Protein AF-A0A7X7FQM5-F1 (afdb_monomer_lite)

Foldseek 3Di:
DDPVVCVVVDPPQDDPPDDDPVPPVVNVVCQVPDPDPPSVVVLCCLQPVQLQVQLQVQLVVQLVPDADPDPVSSVVSSVVRSVVSNVVSNVRSVVVVVVVVVVVVVVVVVD

Secondary structure (DSSP, 8-state):
--HHHHHHS-SS---SSPPPTTS-HHHHHHHHSSTTTHHHHHHHIIIIIHHHHHHHHHHHHHHHHH--SSHHHHHHHHHHHHHHHHHHHHHHHHHHHHHHHHHHHHHHS--

Structure (mmCIF, N/CA/C/O backbone):
data_AF-A0A7X7FQM5-F1
#
_entry.id   AF-A0A7X7FQM5-F1
#
loop_
_atom_site.group_PDB
_atom_site.id
_atom_site.type_symbol
_atom_site.label_atom_id
_atom_site.label_alt_id
_atom_site.label_comp_id
_atom_site.label_asym_id
_atom_site.label_entity_id
_atom_site.label_seq_id
_atom_site.pdbx_PDB_ins_code
_atom_site.Cartn_x
_atom_site.Cartn_y
_atom_site.Cartn_z
_atom_site.occupancy
_atom_site.B_iso_or_equiv
_atom_site.auth_seq_id
_atom_site.auth_comp_id
_atom_site.auth_asym_id
_atom_site.auth_atom_id
_atom_site.pdbx_PDB_model_num
ATOM 1 N N . MET A 1 1 ? -37.364 8.551 -8.524 1.00 50.97 1 MET A N 1
ATOM 2 C CA . MET A 1 1 ? -36.289 8.984 -7.602 1.00 50.97 1 MET A CA 1
ATOM 3 C C . MET A 1 1 ? -35.026 8.235 -7.990 1.00 50.97 1 MET A C 1
ATOM 5 O O . MET A 1 1 ? -35.057 7.009 -8.018 1.00 50.97 1 MET A O 1
ATOM 9 N N . ASN A 1 2 ? -33.989 8.963 -8.409 1.00 53.38 2 ASN A N 1
ATOM 10 C CA . ASN A 1 2 ? -32.813 8.408 -9.082 1.00 53.38 2 ASN A CA 1
ATOM 11 C C . ASN A 1 2 ? -31.829 7.791 -8.078 1.00 53.38 2 ASN A C 1
ATOM 13 O O . ASN A 1 2 ? -31.585 8.338 -7.007 1.00 53.38 2 ASN A O 1
ATOM 17 N N . TRP A 1 3 ? -31.245 6.649 -8.442 1.00 58.41 3 TRP A N 1
ATOM 18 C CA . TRP A 1 3 ? -30.312 5.859 -7.624 1.00 58.41 3 TRP A CA 1
ATOM 19 C C . TRP A 1 3 ? -29.126 6.670 -7.062 1.00 58.41 3 TRP A C 1
ATOM 21 O O . TRP A 1 3 ? -28.671 6.407 -5.951 1.00 58.41 3 TRP A O 1
ATOM 31 N N . LEU A 1 4 ? -28.698 7.712 -7.780 1.00 59.00 4 LEU A N 1
ATOM 32 C CA . LEU A 1 4 ? -27.628 8.628 -7.372 1.00 59.00 4 LEU A CA 1
ATOM 33 C C . LEU A 1 4 ? -27.931 9.420 -6.090 1.00 59.00 4 LEU A C 1
ATOM 35 O O . LEU A 1 4 ? -27.021 9.651 -5.298 1.00 59.00 4 LEU A O 1
ATOM 39 N N . GLU A 1 5 ? -29.188 9.785 -5.833 1.00 56.94 5 GLU A N 1
ATOM 40 C CA . GLU A 1 5 ? -29.542 10.548 -4.626 1.00 56.94 5 GLU A CA 1
ATOM 41 C C . GLU A 1 5 ? -29.430 9.684 -3.363 1.00 56.94 5 GLU A C 1
ATOM 43 O O . GLU A 1 5 ? -28.941 10.151 -2.337 1.00 56.94 5 GLU A O 1
ATOM 48 N N . ARG A 1 6 ? -29.774 8.390 -3.454 1.00 55.50 6 ARG A N 1
ATOM 49 C CA . ARG A 1 6 ? -29.657 7.433 -2.337 1.00 55.50 6 ARG A CA 1
ATOM 50 C C . ARG A 1 6 ? -28.216 7.194 -1.895 1.00 55.50 6 ARG A C 1
ATOM 52 O O . ARG A 1 6 ? -27.989 6.878 -0.731 1.00 55.50 6 ARG A O 1
ATOM 59 N N . PHE A 1 7 ? -27.254 7.328 -2.805 1.00 57.53 7 PHE A N 1
ATOM 60 C CA . PHE A 1 7 ? -25.840 7.175 -2.469 1.00 57.53 7 PHE A CA 1
ATOM 61 C C . PHE A 1 7 ? -25.322 8.377 -1.665 1.00 57.53 7 PHE A C 1
ATOM 63 O O . PHE A 1 7 ? -24.513 8.212 -0.757 1.00 57.53 7 PHE A O 1
ATOM 70 N N . TRP A 1 8 ? -25.829 9.577 -1.964 1.00 53.94 8 TRP A N 1
ATOM 71 C CA . TRP A 1 8 ? -25.415 10.823 -1.316 1.00 53.94 8 TRP A CA 1
ATOM 72 C C . TRP A 1 8 ? -26.132 11.104 0.009 1.00 53.94 8 TRP A C 1
ATOM 74 O O . TRP A 1 8 ? -25.519 11.641 0.926 1.00 53.94 8 TRP A O 1
ATOM 84 N N . THR A 1 9 ? -27.404 10.723 0.156 1.00 55.62 9 THR A N 1
ATOM 85 C CA . THR A 1 9 ? -28.186 11.014 1.375 1.00 55.62 9 THR A CA 1
ATOM 86 C C . THR A 1 9 ? -28.104 9.927 2.453 1.00 55.62 9 THR A C 1
ATOM 88 O O . THR A 1 9 ? -28.811 10.003 3.457 1.00 55.62 9 THR A O 1
ATOM 91 N N . GLY A 1 10 ? -27.286 8.887 2.263 1.00 56.44 10 GLY A N 1
ATOM 92 C CA . GLY A 1 10 ? -27.317 7.699 3.120 1.00 56.44 10 GLY A CA 1
ATOM 93 C C . GLY A 1 10 ? -28.635 6.922 2.983 1.00 56.44 10 GLY A C 1
ATOM 94 O O . GLY A 1 10 ? -29.465 7.257 2.141 1.00 56.44 10 GLY A O 1
ATOM 95 N N . CYS A 1 11 ? -28.812 5.880 3.810 1.00 60.09 11 CYS A N 1
ATOM 96 C CA . CYS A 1 11 ? -29.813 4.789 3.750 1.00 60.09 11 CYS A CA 1
ATOM 97 C C . CYS A 1 11 ? -31.308 5.162 3.553 1.00 60.09 11 CYS A C 1
ATOM 99 O O . CYS A 1 11 ? -32.168 4.292 3.619 1.00 60.09 11 CYS A O 1
ATOM 101 N N . GLY A 1 12 ? -31.664 6.430 3.336 1.00 55.81 12 GLY A N 1
ATOM 102 C CA . GLY A 1 12 ? -33.016 6.892 3.010 1.00 55.81 12 GLY A CA 1
ATOM 103 C C . GLY A 1 12 ? -33.991 6.868 4.187 1.00 55.81 12 GLY A C 1
ATOM 104 O O . GLY A 1 12 ? -35.128 7.305 4.037 1.00 55.81 12 GLY A O 1
ATOM 105 N N . HIS A 1 13 ? -33.546 6.386 5.348 1.00 60.25 13 HIS A N 1
ATOM 106 C CA . HIS A 1 13 ? -34.366 6.214 6.544 1.00 60.25 13 HIS A CA 1
ATOM 107 C C . HIS A 1 13 ? -34.308 7.397 7.514 1.00 60.25 13 HIS A C 1
ATOM 109 O O . HIS A 1 13 ? -35.239 7.586 8.290 1.00 60.25 13 HIS A O 1
ATOM 115 N N . CYS A 1 14 ? -33.272 8.232 7.438 1.00 60.56 14 CYS A N 1
ATOM 116 C CA . CYS A 1 14 ? -33.144 9.415 8.282 1.00 60.56 14 CYS A CA 1
ATOM 117 C C . CYS A 1 14 ? -33.558 10.658 7.498 1.00 60.56 14 CYS A C 1
ATOM 119 O O . CYS A 1 14 ? -32.764 11.233 6.755 1.00 60.56 14 CYS A O 1
ATOM 121 N N . LYS A 1 15 ? -34.805 11.091 7.676 1.00 51.81 15 LYS A N 1
ATOM 122 C CA . LYS A 1 15 ? -35.209 12.468 7.382 1.00 51.81 15 LYS A CA 1
ATOM 123 C C . LYS A 1 15 ? -35.224 13.237 8.702 1.00 51.81 15 LYS A C 1
ATOM 125 O O . LYS A 1 15 ? -35.791 12.755 9.674 1.00 51.81 15 LYS A O 1
ATOM 130 N N . ASN A 1 16 ? -34.625 14.427 8.720 1.00 51.53 16 ASN A N 1
ATOM 131 C CA . ASN A 1 16 ? -34.693 15.399 9.824 1.00 51.53 16 ASN A CA 1
ATOM 132 C C . ASN A 1 16 ? -33.889 15.074 11.099 1.00 51.53 16 ASN A C 1
ATOM 134 O O . ASN A 1 16 ? -34.339 15.368 12.201 1.00 51.53 16 ASN A O 1
ATOM 138 N N . GLY A 1 17 ? -32.679 14.522 10.962 1.00 53.38 17 GLY A N 1
ATOM 139 C CA . GLY A 1 17 ? -31.700 14.521 12.061 1.00 53.38 17 GLY A CA 1
ATOM 140 C C . GLY A 1 17 ? -31.989 13.566 13.223 1.00 53.38 17 GLY A C 1
ATOM 141 O O . GLY A 1 17 ? -31.362 13.699 14.268 1.00 53.38 17 GLY A O 1
ATOM 142 N N . GLN A 1 18 ? -32.902 12.608 13.054 1.00 55.97 18 GLN A N 1
ATOM 143 C CA . GLN A 1 18 ? -33.088 11.527 14.023 1.00 55.97 18 GLN A CA 1
ATOM 144 C C . GLN A 1 18 ? -32.077 10.396 13.806 1.00 55.97 18 GLN A C 1
ATOM 146 O O . GLN A 1 18 ? -31.687 10.104 12.669 1.00 55.97 18 GLN A O 1
ATOM 151 N N . GLU A 1 19 ? -31.654 9.781 14.912 1.00 57.81 19 GLU A N 1
ATOM 152 C CA . GLU A 1 19 ? -30.699 8.672 14.943 1.00 57.81 19 GLU A CA 1
ATOM 153 C C . GLU A 1 19 ? -31.172 7.514 14.054 1.00 57.81 19 GLU A C 1
ATOM 155 O O . GLU A 1 19 ? -32.347 7.147 14.039 1.00 57.81 19 GLU A O 1
ATOM 160 N N . CYS A 1 20 ? -30.257 6.964 13.253 1.00 59.97 20 CYS A N 1
ATOM 161 C CA . CYS A 1 20 ? -30.576 5.905 12.302 1.00 59.97 20 CYS A CA 1
ATOM 162 C C . CYS A 1 20 ? -30.811 4.586 13.050 1.00 59.97 20 CYS A C 1
ATOM 164 O O . CYS A 1 20 ? -29.848 4.051 13.594 1.00 59.97 20 CYS A O 1
ATOM 166 N N . PRO A 1 21 ? -32.018 3.989 13.016 1.00 58.88 21 PRO A N 1
ATOM 167 C CA . PRO A 1 21 ? -32.311 2.756 13.757 1.00 58.88 21 PRO A CA 1
ATOM 168 C C . PRO A 1 21 ? -31.557 1.527 13.219 1.00 58.88 21 PRO A C 1
ATOM 170 O O . PRO A 1 21 ? -31.529 0.485 13.864 1.00 58.88 21 PRO A O 1
ATOM 173 N N . LEU A 1 22 ? -30.952 1.639 12.030 1.00 54.78 22 LEU A N 1
ATOM 174 C CA . LEU A 1 22 ? -30.099 0.612 11.421 1.00 54.78 22 LEU A CA 1
ATOM 175 C C . LEU A 1 22 ? -28.621 0.751 11.807 1.00 54.78 22 LEU A C 1
ATOM 177 O O . LEU A 1 22 ? -27.849 -0.183 11.594 1.00 54.78 22 LEU A O 1
ATOM 181 N N . VAL A 1 23 ? -28.212 1.906 12.338 1.00 53.16 23 VAL A N 1
ATOM 182 C CA . VAL A 1 23 ? -26.869 2.084 12.884 1.00 53.16 23 VAL A CA 1
ATOM 183 C C . VAL A 1 23 ? -26.964 1.778 14.366 1.00 53.16 23 VAL A C 1
ATOM 185 O O . VAL A 1 23 ? -27.436 2.588 15.153 1.00 53.16 23 VAL A O 1
ATOM 188 N N . ASP A 1 24 ? -26.532 0.573 14.724 1.00 51.97 24 ASP A N 1
ATOM 189 C CA . ASP A 1 24 ? -26.366 0.132 16.104 1.00 51.97 24 ASP A CA 1
ATOM 190 C C . ASP A 1 24 ? -25.607 1.231 16.869 1.00 51.97 24 ASP A C 1
ATOM 192 O O . ASP A 1 24 ? -24.457 1.521 16.529 1.00 51.97 24 ASP A O 1
ATOM 196 N N . ALA A 1 25 ? -26.244 1.910 17.829 1.00 49.72 25 ALA A N 1
ATOM 197 C CA . ALA A 1 25 ? -25.691 3.097 18.499 1.00 49.72 25 ALA A CA 1
ATOM 198 C C . ALA A 1 25 ? -24.296 2.829 19.108 1.00 49.72 25 ALA A C 1
ATOM 200 O O . ALA A 1 25 ? -23.419 3.691 19.106 1.00 49.72 25 ALA A O 1
ATOM 201 N N . LYS A 1 26 ? -24.019 1.564 19.456 1.00 48.16 26 LYS A N 1
ATOM 202 C CA . LYS A 1 26 ? -22.701 1.083 19.903 1.00 48.16 26 LYS A CA 1
ATOM 203 C C . LYS A 1 26 ? -21.588 1.199 18.858 1.00 48.16 26 LYS A C 1
ATOM 205 O O . LYS A 1 26 ? -20.413 1.258 19.212 1.00 48.16 26 LYS A O 1
ATOM 210 N N . SER A 1 27 ? -21.929 1.205 17.572 1.00 50.38 27 SER A N 1
ATOM 211 C CA . SER A 1 27 ? -20.972 1.437 16.486 1.00 50.38 27 SER A CA 1
ATOM 212 C C . SER A 1 27 ? -20.601 2.915 16.343 1.00 50.38 27 SER A C 1
ATOM 214 O O . SER A 1 27 ? -19.499 3.204 15.886 1.00 50.38 27 SER A O 1
ATOM 216 N N . LEU A 1 28 ? -21.459 3.836 16.799 1.00 47.72 28 LEU A N 1
ATOM 217 C CA . LEU A 1 28 ? -21.192 5.276 16.834 1.00 47.72 28 LEU A CA 1
ATOM 218 C C . LEU A 1 28 ? -20.462 5.709 18.112 1.00 47.72 28 LEU A C 1
ATOM 220 O O . LEU A 1 28 ? -19.581 6.559 18.018 1.00 47.72 28 LEU A O 1
ATOM 224 N N . ASP A 1 29 ? -20.718 5.085 19.265 1.00 44.31 29 ASP A N 1
ATOM 225 C CA . ASP A 1 29 ? -20.028 5.430 20.523 1.00 44.31 29 ASP A CA 1
ATOM 226 C C . ASP A 1 29 ? -18.510 5.179 20.464 1.00 44.31 29 ASP A C 1
ATOM 228 O O . ASP A 1 29 ? -17.716 5.957 20.994 1.00 44.31 29 ASP A O 1
ATOM 232 N N . GLY A 1 30 ? -18.067 4.157 19.720 1.00 44.03 30 GLY A N 1
ATOM 233 C CA . GLY A 1 30 ? -16.641 3.934 19.440 1.00 44.03 30 GLY A CA 1
ATOM 234 C C . GLY A 1 30 ? -16.007 4.967 18.491 1.00 44.03 30 GLY A C 1
ATOM 235 O O . GLY A 1 30 ? -14.783 5.036 18.385 1.00 44.03 30 GLY A O 1
ATOM 236 N N . LEU A 1 31 ? -16.829 5.762 17.799 1.00 46.22 31 LEU A N 1
ATOM 237 C CA . LEU A 1 31 ? -16.442 6.797 16.833 1.00 46.22 31 LEU A CA 1
ATOM 238 C C . LEU A 1 31 ? -16.622 8.225 17.381 1.00 46.22 31 LEU A C 1
ATOM 240 O O . LEU A 1 31 ? -16.001 9.150 16.858 1.00 46.22 31 LEU A O 1
ATOM 244 N N . GLN A 1 32 ? -17.432 8.417 18.427 1.00 42.84 32 GLN A N 1
ATOM 245 C CA . GLN A 1 32 ? -17.779 9.734 18.976 1.00 42.84 32 GLN A CA 1
ATOM 246 C C . GLN A 1 32 ? -16.854 10.218 20.108 1.00 42.84 32 GLN A C 1
ATOM 248 O O . GLN A 1 32 ? -16.856 11.406 20.424 1.00 42.84 32 GLN A O 1
ATOM 253 N N . GLY A 1 33 ? -16.000 9.355 20.670 1.00 42.12 33 GLY A N 1
ATOM 254 C CA . GLY A 1 33 ? -15.133 9.696 21.810 1.00 42.12 33 GLY A CA 1
ATOM 255 C C . GLY A 1 33 ? -13.910 10.583 21.522 1.00 42.12 33 GLY A C 1
ATOM 256 O O . GLY A 1 33 ? -13.188 10.930 22.451 1.00 42.12 33 GLY A O 1
ATOM 257 N N . THR A 1 34 ? -13.629 10.965 20.272 1.00 43.69 34 THR A N 1
ATOM 258 C CA . THR A 1 34 ? -12.491 11.851 19.950 1.00 43.69 34 THR A CA 1
ATOM 259 C C . THR A 1 34 ? -12.884 12.849 18.869 1.00 43.69 34 THR A C 1
ATOM 261 O O . THR A 1 34 ? -13.386 12.476 17.810 1.00 43.69 34 THR A O 1
ATOM 264 N N . GLY A 1 35 ? -12.699 14.139 19.153 1.00 38.22 35 GLY A N 1
ATOM 265 C CA . GLY A 1 35 ? -13.194 15.242 18.334 1.00 38.22 35 GLY A CA 1
ATOM 266 C C . GLY A 1 35 ? -12.929 15.075 16.833 1.00 38.22 35 GLY A C 1
ATOM 267 O O . GLY A 1 35 ? -11.796 14.847 16.422 1.00 38.22 35 GLY A O 1
ATOM 268 N N . ARG A 1 36 ? -14.013 15.167 16.047 1.00 45.12 36 ARG A N 1
ATOM 269 C CA . ARG A 1 36 ? -14.185 15.535 14.617 1.00 45.12 36 ARG A CA 1
ATOM 270 C C . ARG A 1 36 ? -13.091 15.247 13.558 1.00 45.12 36 ARG A C 1
ATOM 272 O O . ARG A 1 36 ? -13.213 15.728 12.439 1.00 45.12 36 ARG A O 1
ATOM 279 N N . GLY A 1 37 ? -12.095 14.410 13.824 1.00 47.22 37 GLY A N 1
ATOM 280 C CA . GLY A 1 37 ? -11.053 14.038 12.859 1.00 47.22 37 GLY A CA 1
ATOM 281 C C . GLY A 1 37 ? -10.211 12.825 13.263 1.00 47.22 37 GLY A C 1
ATOM 282 O O . GLY A 1 37 ? -9.764 12.079 12.394 1.00 47.22 37 GLY A O 1
ATOM 283 N N . GLN A 1 38 ? -10.047 12.553 14.562 1.00 49.75 38 GLN A N 1
ATOM 284 C CA . GLN A 1 38 ? -9.231 11.421 15.030 1.00 49.75 38 GLN A CA 1
ATOM 285 C C . GLN A 1 38 ? -9.905 10.051 14.847 1.00 49.75 38 GLN A C 1
ATOM 287 O O . GLN A 1 38 ? -9.216 9.085 14.514 1.00 49.75 38 GLN A O 1
ATOM 292 N N . GLY A 1 39 ? -11.237 9.966 14.967 1.00 56.31 39 GLY A N 1
ATOM 293 C CA . GLY A 1 39 ? -11.977 8.702 14.829 1.00 56.31 39 GLY A CA 1
ATOM 294 C C . GLY A 1 39 ? -11.900 8.060 13.435 1.00 56.31 39 GLY A C 1
ATOM 295 O O . GLY A 1 39 ? -11.987 6.841 13.309 1.00 56.31 39 GLY A O 1
ATOM 296 N N . LEU A 1 40 ? -11.675 8.863 12.386 1.00 64.62 40 LEU A N 1
ATOM 297 C CA . LEU A 1 40 ? -11.539 8.404 10.994 1.00 64.62 40 LEU A CA 1
ATOM 298 C C . LEU A 1 40 ? -10.085 8.340 10.512 1.00 64.62 40 LEU A C 1
ATOM 300 O O . LEU A 1 40 ? -9.777 7.567 9.605 1.00 64.62 40 LEU A O 1
ATOM 304 N N . ALA A 1 41 ? -9.180 9.109 11.122 1.00 73.62 41 ALA A N 1
ATOM 305 C CA . ALA A 1 41 ? -7.775 9.125 10.731 1.00 73.62 41 ALA A CA 1
ATOM 306 C C . ALA A 1 41 ? -7.127 7.746 10.905 1.00 73.62 41 ALA A C 1
ATOM 308 O O . ALA A 1 41 ? -6.496 7.235 9.984 1.00 73.62 41 ALA A O 1
ATOM 309 N N . LEU A 1 42 ? -7.333 7.105 12.057 1.00 78.50 42 LEU A N 1
ATOM 310 C CA . LEU A 1 42 ? -6.738 5.804 12.352 1.00 78.50 42 LEU A CA 1
ATOM 311 C C . LEU A 1 42 ? -7.192 4.691 11.382 1.00 78.50 42 LEU A C 1
ATOM 313 O O . LEU A 1 42 ? -6.324 4.015 10.824 1.00 78.50 42 LEU A O 1
ATOM 317 N N . PRO A 1 43 ? -8.500 4.491 11.108 1.00 78.94 43 PRO A N 1
ATOM 318 C CA . PRO A 1 43 ? -8.917 3.501 10.118 1.00 78.94 43 PRO A CA 1
ATOM 319 C C . PRO A 1 43 ? -8.455 3.854 8.697 1.00 78.94 43 PRO A C 1
ATOM 321 O O . PRO A 1 43 ? -8.045 2.951 7.970 1.00 78.94 43 PRO A O 1
ATOM 324 N N . ALA A 1 44 ? -8.440 5.134 8.307 1.00 80.56 44 ALA A N 1
ATOM 325 C CA . ALA A 1 44 ? -7.931 5.549 6.997 1.00 80.56 44 ALA A CA 1
ATOM 326 C C . ALA A 1 44 ? -6.428 5.254 6.835 1.00 80.56 44 ALA A C 1
ATOM 328 O O . ALA A 1 44 ? -6.004 4.737 5.800 1.00 80.56 44 ALA A O 1
ATOM 329 N N . ILE A 1 45 ? -5.626 5.505 7.876 1.00 86.00 45 ILE A N 1
ATOM 330 C CA . ILE A 1 45 ? -4.195 5.180 7.886 1.00 86.00 45 ILE A CA 1
ATOM 331 C C . ILE A 1 45 ? -3.996 3.673 7.694 1.00 86.00 45 ILE A C 1
ATOM 333 O O . ILE A 1 45 ? -3.229 3.257 6.827 1.00 86.00 45 ILE A O 1
ATOM 337 N N . VAL A 1 46 ? -4.701 2.848 8.473 1.00 86.19 46 VAL A N 1
ATOM 338 C CA . VAL A 1 46 ? -4.507 1.391 8.443 1.00 86.19 46 VAL A CA 1
ATOM 339 C C . VAL A 1 46 ? -4.987 0.774 7.130 1.00 86.19 46 VAL A C 1
ATOM 341 O O . VAL A 1 46 ? -4.333 -0.129 6.619 1.00 86.19 46 VAL A O 1
ATOM 344 N N . VAL A 1 47 ? -6.111 1.232 6.576 1.00 85.75 47 VAL A N 1
ATOM 345 C CA . VAL A 1 47 ? -6.712 0.614 5.382 1.00 85.75 47 VAL A CA 1
ATOM 346 C C . VAL A 1 47 ? -6.117 1.157 4.082 1.00 85.75 47 VAL A C 1
ATOM 348 O O . VAL A 1 47 ? -6.111 0.439 3.086 1.00 85.75 47 VAL A O 1
ATOM 351 N N . PHE A 1 48 ? -5.606 2.390 4.075 1.00 88.25 48 PHE A N 1
ATOM 352 C CA . PHE A 1 48 ? -5.170 3.053 2.846 1.00 88.25 48 PHE A CA 1
ATOM 353 C C . PHE A 1 48 ? -3.670 3.349 2.829 1.00 88.25 48 PHE A C 1
ATOM 355 O O . PHE A 1 48 ? -2.955 2.888 1.939 1.00 88.25 48 PHE A O 1
ATOM 362 N N . LEU A 1 49 ? -3.167 4.078 3.831 1.00 90.81 49 LEU A N 1
ATOM 363 C CA . LEU A 1 49 ? -1.766 4.510 3.839 1.00 90.81 49 LEU A CA 1
ATOM 364 C C . LEU A 1 49 ? -0.801 3.351 4.081 1.00 90.81 49 LEU A C 1
ATOM 366 O O . LEU A 1 49 ? 0.255 3.305 3.457 1.00 90.81 49 LEU A O 1
ATOM 370 N N . LEU A 1 50 ? -1.160 2.397 4.940 1.00 92.06 50 LEU A N 1
ATOM 371 C CA . LEU A 1 50 ? -0.296 1.259 5.243 1.00 92.06 50 LEU A CA 1
ATOM 372 C C . LEU A 1 50 ? -0.109 0.328 4.024 1.00 92.06 50 LEU A C 1
ATOM 374 O O . LEU A 1 50 ? 1.045 0.038 3.690 1.00 92.06 50 LEU A O 1
ATOM 378 N N . PRO A 1 51 ? -1.165 -0.086 3.290 1.00 92.94 51 PRO A N 1
ATOM 379 C CA . PRO A 1 51 ? -0.996 -0.821 2.035 1.00 92.94 51 PRO A CA 1
ATOM 380 C C . PRO A 1 51 ? -0.245 -0.047 0.950 1.00 92.94 51 PRO A C 1
ATOM 382 O O . PRO A 1 51 ? 0.571 -0.621 0.234 1.00 92.94 51 PRO A O 1
ATOM 385 N N . LEU A 1 52 ? -0.472 1.264 0.845 1.00 93.94 52 LEU A N 1
ATOM 386 C CA . LEU A 1 52 ? 0.229 2.092 -0.134 1.00 93.94 52 LEU A CA 1
ATOM 387 C C . LEU A 1 52 ? 1.730 2.195 0.176 1.00 93.94 52 LEU A C 1
ATOM 389 O O . LEU A 1 52 ? 2.561 1.983 -0.704 1.00 93.94 52 LEU A O 1
ATOM 393 N N . ALA A 1 53 ? 2.088 2.477 1.430 1.00 93.94 53 ALA A N 1
ATOM 394 C CA . ALA A 1 53 ? 3.480 2.599 1.853 1.00 93.94 53 ALA A CA 1
ATOM 395 C C . ALA A 1 53 ? 4.247 1.282 1.666 1.00 93.94 53 ALA A C 1
ATOM 397 O O . ALA A 1 53 ? 5.369 1.281 1.163 1.00 93.94 53 ALA A O 1
ATOM 398 N N . THR A 1 54 ? 3.627 0.154 2.017 1.00 94.75 54 THR A N 1
ATOM 399 C CA . THR A 1 54 ? 4.222 -1.177 1.814 1.00 94.75 54 THR A CA 1
ATOM 400 C C . THR A 1 54 ? 4.419 -1.499 0.333 1.00 94.75 54 THR A C 1
ATOM 402 O O . THR A 1 54 ? 5.494 -1.966 -0.036 1.00 94.75 54 THR A O 1
ATOM 405 N N . ALA A 1 55 ? 3.458 -1.170 -0.536 1.00 93.94 55 ALA A N 1
ATOM 406 C CA . ALA A 1 55 ? 3.611 -1.317 -1.984 1.00 93.94 55 ALA A CA 1
ATOM 407 C C . ALA A 1 55 ? 4.788 -0.494 -2.544 1.00 93.94 55 ALA A C 1
ATOM 409 O O . ALA A 1 55 ? 5.583 -1.016 -3.326 1.00 93.94 55 ALA A O 1
ATOM 410 N N . ILE A 1 56 ? 4.943 0.762 -2.109 1.00 95.06 56 ILE A N 1
ATOM 411 C CA . ILE A 1 56 ? 6.047 1.638 -2.537 1.00 95.06 56 ILE A CA 1
ATOM 412 C C . ILE A 1 56 ? 7.398 1.066 -2.090 1.00 95.06 56 ILE A C 1
ATOM 414 O O . ILE A 1 56 ? 8.313 0.918 -2.901 1.00 95.06 56 ILE A O 1
ATOM 418 N N . VAL A 1 57 ? 7.524 0.706 -0.810 1.00 95.75 57 VAL A N 1
ATOM 419 C CA . VAL A 1 57 ? 8.775 0.171 -0.256 1.00 95.75 57 VAL A CA 1
ATOM 420 C C . VAL A 1 57 ? 9.156 -1.143 -0.940 1.00 95.75 57 VAL A C 1
ATOM 422 O O . VAL A 1 57 ? 10.301 -1.299 -1.365 1.00 95.75 57 VAL A O 1
ATOM 425 N N . CYS A 1 58 ? 8.209 -2.068 -1.113 1.00 93.81 58 CYS A N 1
ATOM 426 C CA . CYS A 1 58 ? 8.476 -3.333 -1.791 1.00 93.81 58 CYS A CA 1
ATOM 427 C C . CYS A 1 58 ? 8.832 -3.137 -3.268 1.00 93.81 58 CYS A C 1
ATOM 429 O O . CYS A 1 58 ? 9.768 -3.779 -3.730 1.00 93.81 58 CYS A O 1
ATOM 431 N N . SER A 1 59 ? 8.169 -2.228 -3.990 1.00 93.75 59 SER A N 1
ATOM 432 C CA . SER A 1 59 ? 8.528 -1.882 -5.375 1.00 93.75 59 SER A CA 1
ATOM 433 C C . SER A 1 59 ? 10.006 -1.498 -5.502 1.00 93.75 59 SER A C 1
ATOM 435 O O . SER A 1 59 ? 10.731 -2.046 -6.335 1.00 93.75 59 SER A O 1
ATOM 437 N N . HIS A 1 60 ? 10.494 -0.631 -4.609 1.00 93.31 60 HIS A N 1
ATOM 438 C CA . HIS A 1 60 ? 11.895 -0.214 -4.606 1.00 93.31 60 HIS A CA 1
ATOM 439 C C . HIS A 1 60 ? 12.862 -1.325 -4.188 1.00 93.31 60 HIS A C 1
ATOM 441 O O . HIS A 1 60 ? 13.911 -1.481 -4.813 1.00 93.31 60 HIS A O 1
ATOM 447 N N . LEU A 1 61 ? 12.536 -2.090 -3.144 1.00 94.19 61 LEU A N 1
ATOM 448 C CA . LEU A 1 61 ? 13.409 -3.158 -2.651 1.00 94.19 61 LEU A CA 1
ATOM 449 C C . LEU A 1 61 ? 13.549 -4.287 -3.671 1.00 94.19 61 LEU A C 1
ATOM 451 O O . LEU A 1 61 ? 14.666 -4.697 -3.973 1.00 94.19 61 LEU A O 1
ATOM 455 N N . VAL A 1 62 ? 12.434 -4.740 -4.246 1.00 92.94 62 VAL A N 1
ATOM 456 C CA . VAL A 1 62 ? 12.410 -5.832 -5.228 1.00 92.94 62 VAL A CA 1
ATOM 457 C C . VAL A 1 62 ? 13.195 -5.436 -6.478 1.00 92.94 62 VAL A C 1
ATOM 459 O O . VAL A 1 62 ? 14.046 -6.194 -6.938 1.00 92.94 62 VAL A O 1
ATOM 462 N N . ALA A 1 63 ? 12.995 -4.213 -6.973 1.00 90.88 63 ALA A N 1
ATOM 463 C CA . ALA A 1 63 ? 13.768 -3.700 -8.096 1.00 90.88 63 ALA A CA 1
ATOM 464 C C . ALA A 1 63 ? 15.262 -3.570 -7.781 1.00 90.88 63 ALA A C 1
ATOM 466 O O . ALA A 1 63 ? 16.090 -3.834 -8.641 1.00 90.88 63 ALA A O 1
ATOM 467 N N . ARG A 1 64 ? 15.636 -3.196 -6.553 1.00 90.75 64 ARG A N 1
ATOM 468 C CA . ARG A 1 64 ? 17.047 -3.060 -6.172 1.00 90.75 64 ARG A CA 1
ATOM 469 C C . ARG A 1 64 ? 17.748 -4.405 -5.962 1.00 90.75 64 ARG A C 1
ATOM 471 O O . ARG A 1 64 ? 18.954 -4.481 -6.161 1.00 90.75 64 ARG A O 1
ATOM 478 N N . MET A 1 65 ? 17.019 -5.429 -5.524 1.00 92.44 65 MET A N 1
ATOM 479 C CA . MET A 1 65 ? 17.584 -6.745 -5.214 1.00 92.44 65 MET A CA 1
ATOM 480 C C . MET A 1 65 ? 17.673 -7.667 -6.430 1.00 92.44 65 MET A C 1
ATOM 482 O O . MET A 1 65 ? 18.603 -8.466 -6.500 1.00 92.44 65 MET A O 1
ATOM 486 N N . TRP A 1 66 ? 16.712 -7.582 -7.355 1.00 89.62 66 TRP A N 1
ATOM 487 C CA . TRP A 1 66 ? 16.563 -8.579 -8.422 1.00 89.62 66 TRP A CA 1
ATOM 488 C C . TRP A 1 66 ? 16.580 -8.019 -9.841 1.00 89.62 66 TRP A C 1
ATOM 490 O O . TRP A 1 66 ? 16.643 -8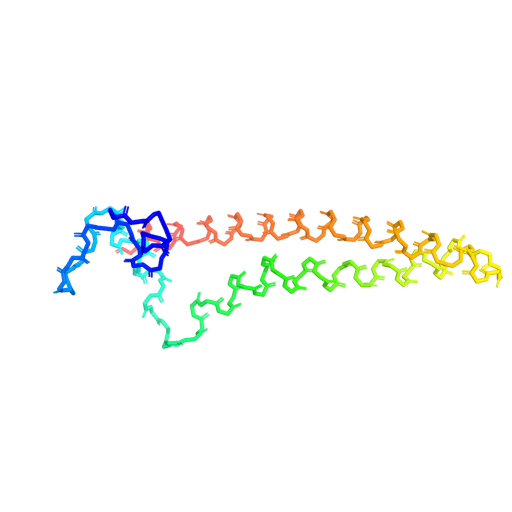.805 -10.787 1.00 89.62 66 TRP A O 1
ATOM 500 N N . ALA A 1 67 ? 16.542 -6.698 -10.032 1.00 88.50 67 ALA A N 1
ATOM 501 C CA . ALA A 1 67 ? 16.664 -6.160 -11.379 1.00 88.50 67 ALA A CA 1
ATOM 502 C C . ALA A 1 67 ? 18.112 -6.194 -11.874 1.00 88.50 67 ALA A C 1
ATOM 504 O O . ALA A 1 67 ? 19.036 -5.850 -11.140 1.00 88.50 67 ALA A O 1
ATOM 505 N N . GLY A 1 68 ? 18.277 -6.540 -13.152 1.00 85.88 68 GLY A N 1
ATOM 506 C CA . GLY A 1 68 ? 19.505 -6.271 -13.891 1.00 85.88 68 GLY A CA 1
ATOM 507 C C . GLY A 1 68 ? 19.724 -4.775 -14.146 1.00 85.88 68 GLY A C 1
ATOM 508 O O . GLY A 1 68 ? 18.936 -3.917 -13.727 1.00 85.88 68 GLY A O 1
ATOM 509 N N . ASP A 1 69 ? 20.802 -4.467 -14.865 1.00 87.06 69 AS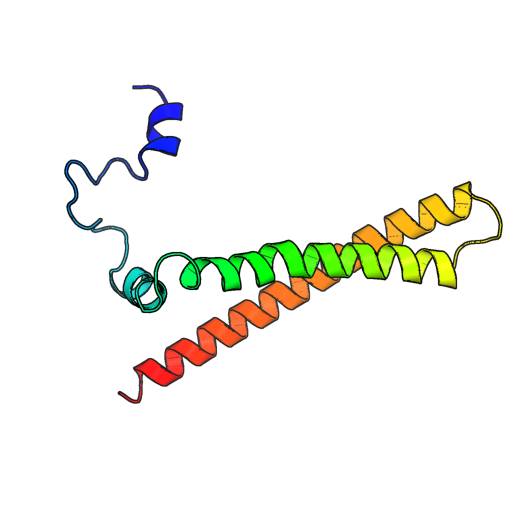P A N 1
ATOM 510 C CA . ASP A 1 69 ? 21.237 -3.088 -15.115 1.00 87.06 69 ASP A CA 1
ATOM 511 C C . ASP A 1 69 ? 20.302 -2.307 -16.053 1.00 87.06 69 ASP A C 1
ATOM 513 O O . ASP A 1 69 ? 20.259 -1.075 -16.007 1.00 87.06 69 ASP A O 1
ATOM 517 N N . ASP A 1 70 ? 19.483 -3.010 -16.836 1.00 90.81 70 ASP A N 1
ATOM 518 C CA . ASP A 1 70 ? 18.571 -2.401 -17.796 1.00 90.81 70 ASP A CA 1
ATOM 519 C C . ASP A 1 70 ? 17.326 -1.778 -17.147 1.00 90.81 70 ASP A C 1
ATOM 521 O O . ASP A 1 70 ? 16.678 -2.341 -16.255 1.00 90.81 70 ASP A O 1
ATOM 525 N N . ALA A 1 71 ? 16.905 -0.630 -17.686 1.00 87.25 71 ALA A N 1
ATOM 526 C CA . ALA A 1 71 ? 15.711 0.085 -17.233 1.00 87.25 71 ALA A CA 1
ATOM 527 C C . ALA A 1 71 ? 14.423 -0.753 -17.363 1.00 87.25 71 ALA A C 1
ATOM 529 O O . ALA A 1 71 ? 13.550 -0.682 -16.496 1.00 87.25 71 ALA A O 1
ATOM 530 N N . ALA A 1 72 ? 14.321 -1.585 -18.406 1.00 89.56 72 ALA A N 1
ATOM 531 C CA . ALA A 1 72 ? 13.177 -2.472 -18.617 1.00 89.56 72 ALA A CA 1
ATOM 532 C C . ALA A 1 72 ? 13.058 -3.533 -17.510 1.00 89.56 72 ALA A C 1
ATOM 534 O O . ALA A 1 72 ? 11.970 -3.751 -16.975 1.00 89.56 72 ALA A O 1
ATOM 535 N N . SER A 1 73 ? 14.185 -4.130 -17.105 1.00 89.38 73 SER A N 1
ATOM 536 C CA . SER A 1 73 ? 14.231 -5.084 -15.994 1.00 89.38 73 SER A CA 1
ATOM 537 C C . SER A 1 73 ? 13.810 -4.414 -14.683 1.00 89.38 73 SER A C 1
ATOM 539 O O . SER A 1 73 ? 13.015 -4.968 -13.923 1.00 89.38 73 SER A O 1
ATOM 541 N N . ARG A 1 74 ? 14.288 -3.191 -14.416 1.00 88.31 74 ARG A N 1
ATOM 542 C CA . ARG A 1 74 ? 13.894 -2.438 -13.213 1.00 88.31 74 ARG A CA 1
ATOM 543 C C . ARG A 1 74 ? 12.394 -2.175 -13.165 1.00 88.31 74 ARG A C 1
ATOM 545 O O . ARG A 1 74 ? 11.786 -2.409 -12.125 1.00 88.31 74 ARG A O 1
ATOM 552 N N . ALA A 1 75 ? 11.797 -1.753 -14.277 1.00 90.81 75 ALA A N 1
ATOM 553 C CA . ALA A 1 75 ? 10.361 -1.501 -14.350 1.00 90.81 75 ALA A CA 1
ATOM 554 C C . ALA A 1 75 ? 9.533 -2.769 -14.067 1.00 90.81 75 ALA A C 1
ATOM 556 O O . ALA A 1 75 ? 8.574 -2.719 -13.299 1.00 90.81 75 ALA A O 1
ATOM 557 N N . GLN A 1 76 ? 9.928 -3.922 -14.619 1.00 93.38 76 GLN A N 1
ATOM 558 C CA . GLN A 1 76 ? 9.245 -5.196 -14.364 1.00 93.38 76 GLN A CA 1
ATOM 559 C C . GLN A 1 76 ? 9.283 -5.572 -12.878 1.00 93.38 76 GLN A C 1
ATOM 561 O O . GLN A 1 76 ? 8.246 -5.863 -12.279 1.00 93.38 76 GLN A O 1
ATOM 566 N N . TRP A 1 77 ? 10.459 -5.499 -12.253 1.00 93.38 77 TRP A N 1
ATOM 567 C CA . TRP A 1 77 ? 10.609 -5.831 -10.837 1.00 93.38 77 TRP A CA 1
ATOM 568 C C . TRP A 1 77 ? 9.945 -4.818 -9.897 1.00 93.38 77 TRP A C 1
ATOM 570 O O . TRP A 1 77 ? 9.457 -5.212 -8.839 1.00 93.38 77 TRP A O 1
ATOM 580 N N . GLN A 1 78 ? 9.831 -3.546 -10.288 1.00 92.50 78 GLN A N 1
ATOM 581 C CA . GLN A 1 78 ? 9.027 -2.558 -9.559 1.00 92.50 78 GLN A CA 1
ATOM 582 C C . GLN A 1 78 ? 7.544 -2.937 -9.534 1.00 92.50 78 GLN A C 1
ATOM 584 O O . GLN A 1 78 ? 6.910 -2.863 -8.483 1.00 92.50 78 GLN A O 1
ATOM 589 N N . VAL A 1 79 ? 6.988 -3.386 -10.664 1.00 94.00 79 VAL A N 1
ATOM 590 C CA . VAL A 1 79 ? 5.586 -3.831 -10.735 1.00 94.00 79 VAL A CA 1
ATOM 591 C C . VAL A 1 79 ? 5.367 -5.073 -9.871 1.00 94.00 79 VAL A C 1
ATOM 593 O O . VAL A 1 79 ? 4.418 -5.115 -9.087 1.00 94.00 79 VAL A O 1
ATOM 596 N N . VAL A 1 80 ? 6.274 -6.053 -9.948 1.00 94.31 80 VAL A N 1
ATOM 597 C CA . VAL A 1 80 ? 6.226 -7.260 -9.105 1.00 94.31 80 VAL A CA 1
ATOM 598 C C . VAL A 1 80 ? 6.304 -6.890 -7.623 1.00 94.31 80 VAL A C 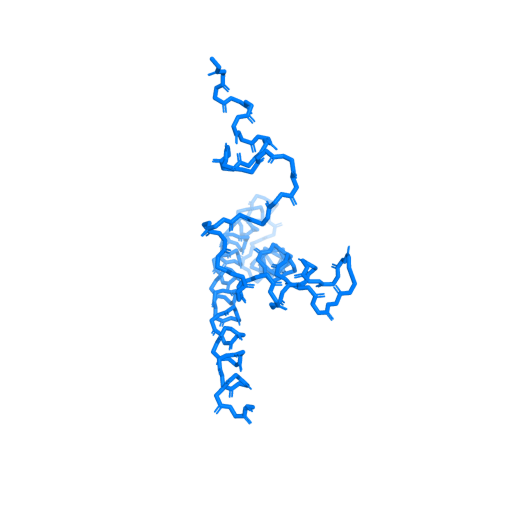1
ATOM 600 O O . VAL A 1 80 ? 5.503 -7.366 -6.817 1.00 94.31 80 VAL A O 1
ATOM 603 N N . GLY A 1 81 ? 7.224 -5.994 -7.258 1.00 93.31 81 GLY A N 1
ATOM 604 C CA . GLY A 1 81 ? 7.381 -5.532 -5.886 1.00 93.31 81 GLY A CA 1
ATOM 605 C C . GLY A 1 81 ? 6.183 -4.735 -5.381 1.00 93.31 81 GLY A C 1
ATOM 606 O O . GLY A 1 81 ? 5.770 -4.922 -4.240 1.00 93.31 81 GLY A O 1
ATOM 607 N N . MET A 1 82 ? 5.572 -3.908 -6.230 1.00 94.88 82 MET A N 1
ATOM 608 C CA . MET A 1 82 ? 4.348 -3.179 -5.901 1.00 94.88 82 MET A CA 1
ATOM 609 C C . MET A 1 82 ? 3.186 -4.139 -5.633 1.00 94.88 82 MET A C 1
ATOM 611 O O . MET A 1 82 ? 2.508 -4.005 -4.615 1.00 94.88 82 MET A O 1
ATOM 615 N N . ALA A 1 83 ? 2.978 -5.127 -6.510 1.00 95.56 83 ALA A N 1
ATOM 616 C CA . ALA A 1 83 ? 1.925 -6.124 -6.349 1.00 95.56 83 ALA A CA 1
ATOM 617 C C . ALA A 1 83 ? 2.117 -6.941 -5.060 1.00 95.56 83 ALA A C 1
ATOM 619 O O . ALA A 1 83 ? 1.187 -7.067 -4.262 1.00 95.56 83 ALA A O 1
ATOM 620 N N . GLY A 1 84 ? 3.338 -7.429 -4.814 1.00 93.94 84 GLY A N 1
ATOM 621 C CA . GLY A 1 84 ? 3.674 -8.162 -3.593 1.00 93.94 84 GLY A CA 1
ATOM 622 C C . GLY A 1 84 ? 3.511 -7.315 -2.327 1.00 93.94 84 GLY A C 1
ATOM 623 O O . GLY A 1 84 ? 2.892 -7.758 -1.358 1.00 93.94 84 GLY A O 1
ATOM 624 N N . GLY A 1 85 ? 3.999 -6.073 -2.350 1.00 94.12 85 GLY A N 1
ATOM 625 C CA . GLY A 1 85 ? 3.883 -5.146 -1.227 1.00 94.12 85 GLY A CA 1
ATOM 626 C C . GLY A 1 85 ? 2.442 -4.765 -0.908 1.00 94.12 85 GLY A C 1
ATOM 627 O O . GLY A 1 85 ? 2.084 -4.710 0.265 1.00 94.12 85 GLY A O 1
ATOM 628 N N . LEU A 1 86 ? 1.590 -4.593 -1.924 1.00 94.94 86 LEU A N 1
ATOM 629 C CA . LEU A 1 86 ? 0.169 -4.311 -1.727 1.00 94.94 86 LEU A CA 1
ATOM 630 C C . LEU A 1 86 ? -0.545 -5.479 -1.032 1.00 94.94 86 LEU A C 1
ATOM 632 O O . LEU A 1 86 ? -1.283 -5.265 -0.071 1.00 94.94 86 LEU A O 1
ATOM 636 N N . VAL A 1 87 ? -0.303 -6.718 -1.476 1.00 95.88 87 VAL A N 1
ATOM 637 C CA . VAL A 1 87 ? -0.884 -7.919 -0.851 1.00 95.88 87 VAL A CA 1
ATOM 638 C C . VAL A 1 87 ? -0.442 -8.034 0.609 1.00 95.88 87 VAL A C 1
ATOM 640 O O . VAL A 1 87 ? -1.276 -8.246 1.493 1.00 95.88 87 VAL A O 1
ATOM 643 N N . LEU A 1 88 ? 0.853 -7.837 0.873 1.00 94.44 88 LEU A N 1
ATOM 644 C CA . LEU A 1 88 ? 1.413 -7.871 2.223 1.00 94.44 88 LEU A CA 1
ATOM 645 C C . LEU A 1 88 ? 0.809 -6.773 3.113 1.00 94.44 88 LEU A C 1
ATOM 647 O O . LEU A 1 88 ? 0.400 -7.038 4.244 1.00 94.44 88 LEU A O 1
ATOM 651 N N . GLY A 1 89 ? 0.695 -5.555 2.587 1.00 93.38 89 GLY A N 1
ATOM 652 C CA . GLY A 1 89 ? 0.098 -4.417 3.269 1.00 93.38 89 GLY A CA 1
ATOM 653 C C . GLY A 1 89 ? -1.374 -4.618 3.615 1.00 93.38 89 GLY A C 1
ATOM 654 O O . GLY A 1 89 ? -1.788 -4.339 4.740 1.00 93.38 89 GLY A O 1
ATOM 655 N N . ILE A 1 90 ? -2.163 -5.172 2.690 1.00 93.31 90 ILE A N 1
ATOM 656 C CA . ILE A 1 90 ? -3.569 -5.526 2.935 1.00 93.31 90 ILE A CA 1
ATOM 657 C C . ILE A 1 90 ? -3.668 -6.598 4.025 1.00 93.31 90 ILE A C 1
ATOM 659 O O . ILE A 1 90 ? -4.505 -6.486 4.925 1.00 93.31 90 ILE A O 1
ATOM 663 N N . ALA A 1 91 ? -2.819 -7.629 3.980 1.00 93.62 91 ALA A N 1
ATOM 664 C CA . ALA A 1 91 ? -2.797 -8.668 5.005 1.00 93.62 91 ALA A CA 1
ATOM 665 C C . ALA A 1 91 ? -2.478 -8.080 6.391 1.00 93.62 91 ALA A C 1
ATOM 667 O O . ALA A 1 91 ? -3.208 -8.338 7.353 1.00 93.62 91 ALA A O 1
ATOM 668 N N . ALA A 1 92 ? -1.461 -7.218 6.481 1.00 90.81 92 ALA A N 1
ATOM 669 C CA . ALA A 1 92 ? -1.104 -6.511 7.707 1.00 90.81 92 ALA A CA 1
ATOM 670 C C . ALA A 1 92 ? -2.257 -5.629 8.220 1.00 90.81 92 ALA A C 1
ATOM 672 O O . ALA A 1 92 ? -2.613 -5.707 9.398 1.00 90.81 92 ALA A O 1
ATOM 673 N N . ALA A 1 93 ? -2.915 -4.867 7.341 1.00 89.50 93 ALA A N 1
ATOM 674 C CA . ALA A 1 93 ? -4.076 -4.049 7.690 1.00 89.50 93 ALA A CA 1
ATOM 675 C C . ALA A 1 93 ? -5.243 -4.891 8.242 1.00 89.50 93 ALA A C 1
ATOM 677 O O . ALA A 1 93 ? -5.867 -4.526 9.245 1.00 89.50 93 ALA A O 1
ATOM 678 N N . LYS A 1 94 ? -5.525 -6.058 7.646 1.00 89.00 94 LYS A N 1
ATOM 679 C CA . LYS A 1 94 ? -6.561 -6.987 8.137 1.00 89.00 94 LYS A CA 1
ATOM 680 C C . LYS A 1 94 ? -6.224 -7.549 9.518 1.00 89.00 94 LYS A C 1
ATOM 682 O O . LYS A 1 94 ? -7.108 -7.642 10.372 1.00 89.00 94 LYS A O 1
ATOM 687 N N . ILE A 1 95 ? -4.963 -7.895 9.762 1.00 90.81 95 ILE A N 1
ATOM 688 C CA . ILE A 1 95 ? -4.510 -8.375 11.074 1.00 90.81 95 ILE A CA 1
ATOM 689 C C . ILE A 1 95 ? -4.655 -7.259 12.114 1.00 90.81 95 ILE A C 1
ATOM 691 O O . ILE A 1 95 ? -5.287 -7.467 13.151 1.00 90.81 95 ILE A O 1
ATOM 695 N N . MET A 1 96 ? -4.160 -6.059 11.804 1.00 86.38 96 MET A N 1
ATOM 696 C CA . MET A 1 96 ? -4.214 -4.886 12.679 1.00 86.38 96 MET A CA 1
ATOM 697 C C . MET A 1 96 ? -5.657 -4.544 13.072 1.00 86.38 96 MET A C 1
ATOM 699 O O . MET A 1 96 ? -5.981 -4.443 14.255 1.00 86.38 96 MET A O 1
ATOM 703 N N . THR A 1 97 ? -6.559 -4.457 12.091 1.00 85.88 97 THR A N 1
ATOM 704 C CA . THR A 1 97 ? -7.985 -4.179 12.332 1.00 85.88 97 THR A CA 1
ATOM 705 C C . THR A 1 97 ? -8.663 -5.280 13.148 1.00 85.88 97 THR A C 1
ATOM 707 O O . THR A 1 97 ? -9.472 -4.984 14.028 1.00 85.88 97 THR A O 1
ATOM 710 N N . THR A 1 98 ? -8.307 -6.548 12.926 1.00 87.06 98 THR A N 1
ATOM 711 C CA . THR A 1 98 ? -8.821 -7.673 13.723 1.00 87.06 98 THR A CA 1
ATOM 712 C C . THR A 1 98 ? -8.364 -7.584 15.179 1.00 87.06 98 THR A C 1
ATOM 714 O O . THR A 1 98 ? -9.171 -7.780 16.090 1.00 87.06 98 THR A O 1
ATOM 717 N N . ILE A 1 99 ? -7.095 -7.247 15.419 1.00 86.31 99 ILE A N 1
ATOM 718 C CA . ILE A 1 99 ? -6.544 -7.066 16.768 1.00 86.31 99 ILE A CA 1
ATOM 719 C C . ILE A 1 99 ? -7.223 -5.887 17.471 1.00 86.31 99 ILE A C 1
ATOM 721 O O . ILE A 1 99 ? -7.667 -6.035 18.609 1.00 86.31 99 ILE A O 1
ATOM 725 N N . MET A 1 100 ? -7.373 -4.748 16.790 1.00 81.56 100 MET A N 1
ATOM 726 C CA . MET A 1 100 ? -8.039 -3.564 17.343 1.00 81.56 100 MET A CA 1
ATOM 727 C C . MET A 1 100 ? -9.489 -3.862 17.740 1.00 81.56 100 MET A C 1
ATOM 729 O O . MET A 1 100 ? -9.901 -3.531 18.851 1.00 81.56 100 MET A O 1
ATOM 733 N N . ARG A 1 101 ? -10.238 -4.579 16.889 1.00 79.25 101 ARG A N 1
ATOM 734 C CA . ARG A 1 101 ? -11.611 -5.019 17.196 1.00 79.25 101 ARG A CA 1
ATOM 735 C C . ARG A 1 101 ? -11.673 -5.945 18.411 1.00 79.25 101 ARG A C 1
ATOM 737 O O . ARG A 1 101 ? -12.571 -5.810 19.236 1.00 79.25 101 ARG A O 1
ATOM 744 N N . ARG A 1 102 ? -10.725 -6.880 18.542 1.00 81.31 102 ARG A N 1
ATOM 745 C CA . ARG A 1 102 ? -10.653 -7.783 19.705 1.00 81.31 102 ARG A CA 1
ATOM 746 C C . AR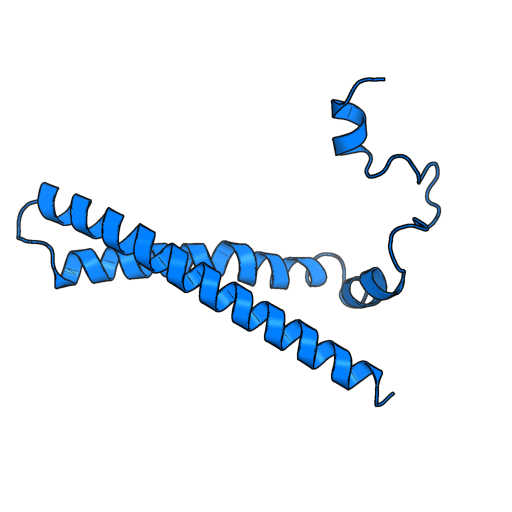G A 1 102 ? -10.316 -7.031 20.991 1.00 81.31 102 ARG A C 1
ATOM 748 O O . ARG A 1 102 ? -10.879 -7.345 22.034 1.00 81.31 102 ARG A O 1
ATOM 755 N N . ARG A 1 103 ? -9.424 -6.041 20.919 1.00 74.44 103 ARG A N 1
ATOM 756 C CA . ARG A 1 103 ? -9.002 -5.252 22.082 1.00 74.44 103 ARG A CA 1
ATOM 757 C C . ARG A 1 103 ? -10.126 -4.352 22.601 1.00 74.44 103 ARG A C 1
ATOM 759 O O . ARG A 1 103 ? -10.311 -4.300 23.808 1.00 74.44 103 ARG A O 1
ATOM 766 N N . GLY A 1 104 ? -10.917 -3.755 21.705 1.00 67.00 104 GLY A N 1
ATOM 767 C CA . GLY A 1 104 ? -12.093 -2.958 22.076 1.00 67.00 104 GLY A CA 1
ATOM 768 C C . GLY A 1 104 ? -13.243 -3.764 22.699 1.00 67.00 104 GLY A C 1
ATOM 769 O O . GLY A 1 104 ? -14.001 -3.223 23.492 1.00 67.00 104 GLY A O 1
ATOM 770 N N . ARG A 1 105 ? -13.371 -5.069 22.400 1.00 60.00 105 ARG A N 1
ATOM 771 C CA . ARG A 1 105 ? -14.368 -5.923 23.078 1.00 60.00 105 ARG A CA 1
ATOM 772 C C . ARG A 1 105 ? -14.011 -6.195 24.538 1.00 60.00 105 ARG A C 1
ATOM 774 O O . ARG A 1 105 ? -14.882 -6.085 25.388 1.00 60.00 105 ARG A O 1
ATOM 781 N N . ARG A 1 106 ? -12.736 -6.470 24.837 1.00 60.12 106 ARG A N 1
ATOM 782 C CA . ARG A 1 106 ? -12.290 -6.772 26.211 1.00 60.12 106 ARG A CA 1
ATOM 783 C C . ARG A 1 106 ? -12.458 -5.601 27.178 1.00 60.12 106 ARG A C 1
ATOM 785 O O . ARG A 1 106 ? -12.661 -5.824 28.361 1.00 60.12 106 ARG A O 1
ATOM 792 N N . THR A 1 107 ? -12.362 -4.366 26.694 1.00 56.84 107 THR A N 1
ATOM 793 C CA . THR A 1 107 ? -12.568 -3.171 27.526 1.00 56.84 107 THR A CA 1
ATOM 794 C C . THR A 1 107 ? -14.035 -2.941 27.887 1.00 56.84 107 THR A C 1
ATOM 796 O O . THR A 1 107 ? -14.294 -2.3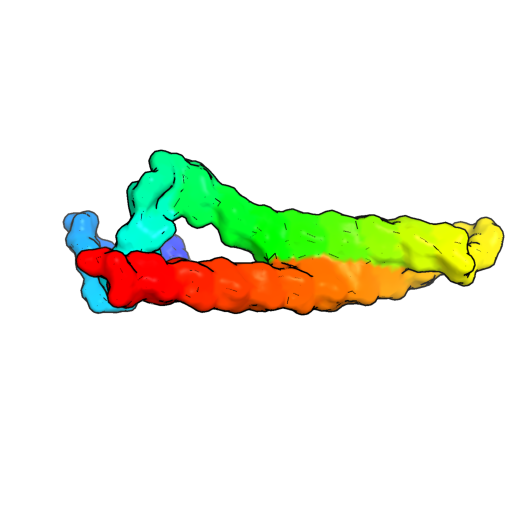20 28.906 1.00 56.84 107 THR A O 1
ATOM 799 N N . ASN A 1 108 ? -14.981 -3.473 27.104 1.00 52.97 108 ASN A N 1
ATOM 800 C CA . ASN A 1 108 ? -16.420 -3.336 27.363 1.00 52.97 108 ASN A CA 1
ATOM 801 C C . ASN A 1 108 ? -16.989 -4.449 28.260 1.00 52.97 108 ASN A C 1
ATOM 803 O O . ASN A 1 108 ? -18.131 -4.350 28.684 1.00 52.97 108 ASN A O 1
ATOM 807 N N . GLU A 1 109 ? -16.228 -5.516 28.514 1.00 53.34 109 GLU A N 1
ATOM 808 C CA . GLU A 1 109 ? -16.620 -6.612 29.418 1.00 53.34 109 GLU A CA 1
ATOM 809 C C . GLU A 1 109 ? -16.089 -6.409 30.851 1.00 53.34 109 GLU A C 1
ATOM 811 O O . GLU A 1 109 ? -16.431 -7.176 31.745 1.00 53.34 109 GLU A O 1
ATOM 816 N N . GLY A 1 110 ? -15.232 -5.402 31.066 1.00 49.97 110 GLY A N 1
ATOM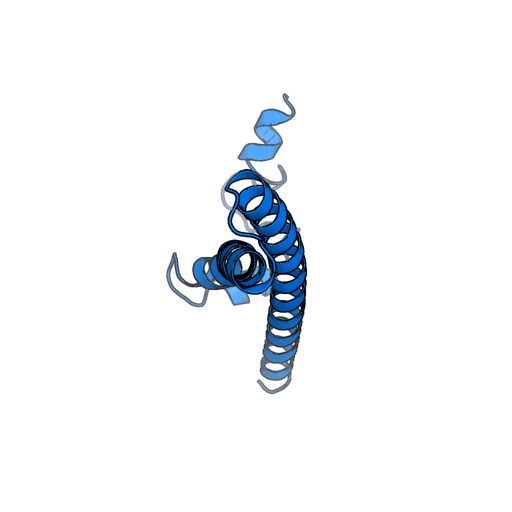 817 C CA . GLY A 1 110 ? -14.616 -5.084 32.360 1.00 49.97 110 GLY A CA 1
ATOM 818 C C . GLY A 1 110 ? -15.021 -3.730 32.955 1.00 49.97 110 GLY A C 1
ATOM 819 O O . GLY A 1 110 ? -14.380 -3.298 33.911 1.00 49.97 110 GLY A O 1
ATOM 820 N N . ALA A 1 111 ? -16.022 -3.064 32.377 1.00 46.09 111 ALA A N 1
ATOM 821 C CA . ALA A 1 111 ? -16.649 -1.840 32.879 1.00 46.09 111 ALA A CA 1
ATOM 822 C C . ALA A 1 111 ? -18.117 -2.133 33.209 1.00 46.09 111 ALA A C 1
ATOM 824 O O . ALA A 1 111 ? -18.602 -1.586 34.221 1.00 46.09 111 ALA A O 1
#

pLDDT: mean 73.95, std 19.03, range [38.22, 95.88]

Sequence (111 aa):
MNWLERFWTGCGHCKNGQECPLVDAKSLDGLQGTGRGQGLALPAIVVFLLPLATAIVCSHLVARMWAGDDAASRAQWQVVGMAGGLVLGIAAAKIMTTIMRRRGRRTNEGA

Radius of gyration: 20.95 Å; chains: 1; bounding box: 58×24×52 Å